Protein AF-A0A959JJP8-F1 (afdb_monomer)

Secondary structure (DSSP, 8-state):
-HHHHHHHHHHHHHHHHIIIIIIHHHHHTT--------------S------------TT--S-EEEEEEETTEEEEEEE--HHHHHHHHHHHHHH-

Foldseek 3Di:
DVVVVVVVVVVVVVVVVCVPPPVVVVVVVPDDDDPPPPPPPDDPPDDDDDDDDDPDCVPCQAFDWDWDCDPNDTDIDTDDHPVVVVVVVVVVVVVD

Radius of gyration: 28.68 Å; Cα contacts (8 Å, |Δi|>4): 43; chains: 1; bounding box: 46×50×67 Å

Structure (mmCIF, N/CA/C/O backbone):
data_AF-A0A959JJP8-F1
#
_entry.id   AF-A0A959JJP8-F1
#
loop_
_atom_site.group_PDB
_atom_site.id
_atom_site.type_symbol
_atom_site.label_atom_id
_atom_site.label_alt_id
_atom_site.label_comp_id
_atom_site.label_asym_id
_atom_site.label_entity_id
_atom_site.label_seq_id
_atom_site.pdbx_PDB_ins_code
_atom_site.Cartn_x
_atom_site.Cartn_y
_atom_site.Cartn_z
_atom_site.occupancy
_atom_site.B_iso_or_equiv
_atom_site.auth_seq_id
_atom_site.auth_comp_id
_atom_site.auth_asym_id
_atom_site.auth_atom_id
_atom_site.pdbx_PDB_model_num
ATOM 1 N N . MET A 1 1 ? 5.017 30.650 26.439 1.00 55.84 1 MET A N 1
ATOM 2 C CA . MET A 1 1 ? 5.070 29.249 25.952 1.00 55.84 1 MET A CA 1
ATOM 3 C C . MET A 1 1 ? 5.345 28.212 27.049 1.00 55.84 1 MET A C 1
ATOM 5 O O . MET A 1 1 ? 4.624 27.224 27.087 1.00 55.84 1 MET A O 1
ATOM 9 N N . GLY A 1 2 ? 6.337 28.372 27.942 1.00 64.50 2 GLY A N 1
ATOM 10 C CA . GLY A 1 2 ? 6.591 27.393 29.027 1.00 64.50 2 GLY A CA 1
ATOM 11 C C . GLY A 1 2 ? 5.705 27.542 30.279 1.00 64.50 2 GLY A C 1
ATOM 12 O O . GLY A 1 2 ? 5.361 26.549 30.919 1.00 64.50 2 GLY A O 1
ATOM 13 N N . GLN A 1 3 ? 5.311 28.775 30.616 1.00 68.00 3 GLN A N 1
ATOM 14 C CA . GLN A 1 3 ? 4.450 29.079 31.770 1.00 68.00 3 GLN A CA 1
ATOM 15 C C . GLN A 1 3 ? 3.005 28.602 31.542 1.00 68.00 3 GLN A C 1
ATOM 17 O O . GLN A 1 3 ? 2.400 28.021 32.438 1.00 68.00 3 GLN A O 1
ATOM 22 N N . ASP A 1 4 ? 2.503 28.753 30.314 1.00 77.00 4 ASP A N 1
ATOM 23 C CA . ASP A 1 4 ? 1.120 28.439 29.926 1.00 77.00 4 ASP A CA 1
ATOM 24 C C . ASP A 1 4 ? 0.809 26.943 30.068 1.00 77.00 4 ASP A C 1
ATOM 26 O O . ASP A 1 4 ? -0.227 26.555 30.603 1.00 77.00 4 ASP A O 1
ATOM 30 N N . ARG A 1 5 ? 1.768 26.085 29.694 1.00 80.88 5 ARG A N 1
ATOM 31 C CA . ARG A 1 5 ? 1.671 24.625 29.853 1.00 80.88 5 ARG A CA 1
ATOM 32 C C . ARG A 1 5 ? 1.649 24.192 31.318 1.00 80.88 5 ARG A C 1
ATOM 34 O O . ARG A 1 5 ? 0.877 23.315 31.690 1.00 80.88 5 ARG A O 1
ATOM 41 N N . ARG A 1 6 ? 2.478 24.813 32.164 1.00 80.88 6 ARG A N 1
ATOM 42 C CA . ARG A 1 6 ? 2.498 24.519 33.606 1.00 80.88 6 ARG A CA 1
ATOM 43 C C . ARG A 1 6 ? 1.216 24.975 34.294 1.00 80.88 6 ARG A C 1
ATOM 45 O O . ARG A 1 6 ? 0.733 24.276 35.177 1.00 80.88 6 ARG A O 1
ATOM 52 N N . ASN A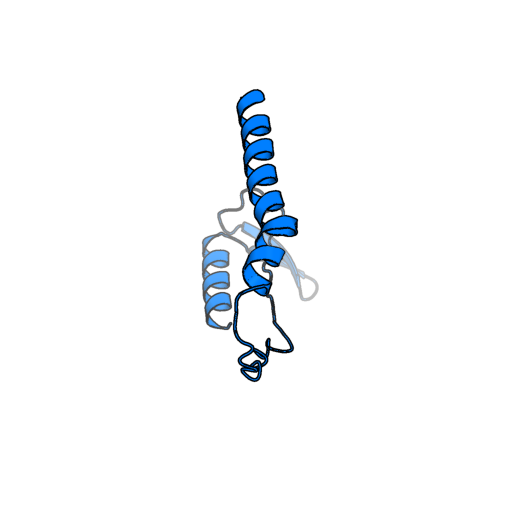 1 7 ? 0.657 26.106 33.877 1.00 76.56 7 ASN A N 1
ATOM 53 C CA . ASN A 1 7 ? -0.608 26.606 34.408 1.00 76.56 7 ASN A CA 1
ATOM 54 C C . ASN A 1 7 ? -1.786 25.712 33.996 1.00 76.56 7 ASN A C 1
ATOM 56 O O . ASN A 1 7 ? -2.638 25.423 34.830 1.00 76.56 7 ASN A O 1
ATOM 60 N N . PHE A 1 8 ? -1.775 25.195 32.764 1.00 81.12 8 PHE A N 1
ATOM 61 C CA . PHE A 1 8 ? -2.760 24.221 32.291 1.00 81.12 8 PHE A CA 1
ATOM 62 C C . PHE A 1 8 ? -2.707 22.890 33.060 1.00 81.12 8 PHE A C 1
ATOM 64 O O . PHE A 1 8 ? -3.736 22.373 33.478 1.00 81.12 8 PHE A O 1
ATOM 71 N N . ILE A 1 9 ? -1.513 22.343 33.315 1.00 80.25 9 ILE A N 1
ATOM 72 C CA . ILE A 1 9 ? -1.391 21.099 34.097 1.00 80.25 9 ILE A CA 1
ATOM 73 C C . ILE A 1 9 ? -1.872 21.319 35.537 1.00 80.25 9 ILE A C 1
ATOM 75 O O . ILE A 1 9 ? -2.588 20.484 36.081 1.00 80.25 9 ILE A O 1
ATOM 79 N N . LYS A 1 10 ? -1.543 22.464 36.149 1.00 76.19 10 LYS A N 1
ATOM 80 C CA . LYS A 1 10 ? -2.019 22.801 37.498 1.00 76.19 10 LYS A CA 1
ATOM 81 C C . LYS A 1 10 ? -3.545 22.918 37.568 1.00 76.19 10 LYS A C 1
ATOM 83 O O . LYS A 1 10 ? -4.127 22.446 38.541 1.00 76.19 10 LYS A O 1
ATOM 88 N N . SER A 1 11 ? -4.192 23.509 36.560 1.00 70.38 11 SER A N 1
ATOM 89 C CA . SER A 1 11 ? -5.653 23.645 36.544 1.00 70.38 11 SER A CA 1
ATOM 90 C C . SER A 1 11 ? -6.363 22.308 36.317 1.00 70.38 11 SER A C 1
ATOM 92 O O . SER A 1 11 ? -7.307 22.001 37.043 1.00 70.38 11 SER A O 1
ATOM 94 N N . VAL A 1 12 ? -5.880 21.475 35.388 1.00 70.62 12 VAL A N 1
ATOM 95 C CA . VAL A 1 12 ? -6.438 20.133 35.137 1.00 70.62 12 VAL A CA 1
ATOM 96 C C . VAL A 1 12 ? -6.295 19.232 36.371 1.00 70.62 12 VAL A C 1
ATOM 98 O O . VAL A 1 12 ? -7.247 18.546 36.741 1.00 70.62 12 VAL A O 1
ATOM 101 N N . SER A 1 13 ? -5.155 19.282 37.069 1.00 64.75 13 SER A N 1
ATOM 102 C CA . SER A 1 13 ? -4.938 18.494 38.291 1.00 64.75 13 SER A CA 1
ATOM 103 C C . SER A 1 13 ? -5.829 18.925 39.464 1.00 64.75 13 SER A C 1
ATOM 105 O O . SER A 1 13 ? -6.297 18.071 40.214 1.00 64.75 13 SER A O 1
ATOM 107 N N . ALA A 1 14 ? -6.102 20.226 39.626 1.00 63.16 14 ALA A N 1
ATOM 108 C CA . ALA A 1 14 ? -6.965 20.724 40.703 1.00 63.16 14 ALA A CA 1
ATOM 109 C C . ALA A 1 14 ? -8.435 20.302 40.522 1.00 63.16 14 ALA A C 1
ATOM 111 O O . ALA A 1 14 ? -9.083 19.912 41.491 1.00 63.16 14 ALA A O 1
ATOM 112 N N . VAL A 1 15 ? -8.940 20.318 39.283 1.00 62.16 15 VAL A N 1
ATOM 113 C CA . VAL A 1 15 ? -10.307 19.870 38.956 1.00 62.16 15 VAL A CA 1
ATOM 114 C C . VAL A 1 15 ? -10.462 18.354 39.132 1.00 62.16 15 VAL A C 1
ATOM 116 O O . VAL A 1 15 ? -11.500 17.889 39.593 1.00 62.16 15 VAL A O 1
ATOM 119 N N . GLY A 1 16 ? -9.426 17.569 38.823 1.00 59.03 16 GLY A N 1
ATOM 120 C CA . GLY A 1 16 ? -9.443 16.121 39.058 1.00 59.03 16 GLY A CA 1
ATOM 121 C C . GLY A 1 16 ? -9.443 15.746 40.546 1.00 59.03 16 GLY A C 1
ATOM 122 O O . GLY A 1 16 ? -10.129 14.809 40.953 1.00 59.03 16 GLY A O 1
ATOM 123 N N . ALA A 1 17 ? -8.718 16.497 41.380 1.00 57.97 17 ALA A N 1
ATOM 124 C CA . ALA A 1 17 ? -8.598 16.210 42.811 1.00 57.97 17 ALA A CA 1
ATOM 125 C C . ALA A 1 17 ? -9.879 16.520 43.610 1.00 57.97 17 ALA A C 1
ATOM 127 O O . ALA A 1 17 ? -10.198 15.801 44.559 1.00 57.97 17 ALA A O 1
ATOM 128 N N . THR A 1 18 ? -10.648 17.544 43.222 1.00 53.88 18 THR A N 1
ATOM 129 C CA . THR A 1 18 ? -11.923 17.874 43.885 1.00 53.88 18 THR A CA 1
ATOM 130 C C . THR A 1 18 ? -13.002 16.818 43.631 1.00 53.88 18 THR A C 1
ATOM 132 O O . THR A 1 18 ? -13.783 16.510 44.533 1.00 53.88 18 THR A O 1
ATOM 135 N N . ILE A 1 19 ? -12.996 16.190 42.452 1.00 56.06 19 ILE A N 1
ATOM 136 C CA . ILE A 1 19 ? -13.907 15.088 42.108 1.00 56.06 19 ILE A CA 1
ATOM 137 C C . ILE A 1 19 ? -13.460 13.769 42.768 1.00 56.06 19 ILE A C 1
ATOM 139 O O . ILE A 1 19 ? -14.304 12.990 43.204 1.00 56.06 19 ILE A O 1
ATOM 143 N N . GLY A 1 20 ? -12.148 13.533 42.895 1.00 56.41 20 GLY A N 1
ATOM 144 C CA . GLY A 1 20 ? -11.597 12.239 43.313 1.00 56.41 20 GLY A CA 1
ATOM 145 C C . GLY A 1 20 ? -11.663 11.898 44.808 1.00 56.41 20 GLY A C 1
ATOM 146 O O . GLY A 1 20 ? -11.707 10.717 45.132 1.00 56.41 20 GLY A O 1
ATOM 147 N N . VAL A 1 21 ? -11.659 12.878 45.725 1.00 55.84 21 VAL A N 1
ATOM 148 C CA . VAL A 1 21 ? -11.600 12.583 47.182 1.00 55.84 21 VAL A CA 1
ATOM 149 C C . VAL A 1 21 ? -12.687 13.294 48.003 1.00 55.84 21 VAL A C 1
ATOM 151 O O . VAL A 1 21 ? -13.145 12.748 49.002 1.00 55.84 21 VAL A O 1
ATOM 154 N N . GLY A 1 22 ? -13.163 14.474 47.585 1.00 51.31 22 GLY A N 1
ATOM 155 C CA . GLY A 1 22 ? -14.190 15.236 48.321 1.00 51.31 22 GLY A CA 1
ATOM 156 C C . GLY A 1 22 ? -15.613 15.117 47.762 1.00 51.31 22 GLY A C 1
ATOM 157 O O . GLY A 1 22 ? -16.572 15.055 48.530 1.00 51.31 22 GLY A O 1
ATOM 158 N N . GLY A 1 23 ? -15.762 15.055 46.433 1.00 52.84 23 GLY A N 1
ATOM 159 C CA . GLY A 1 23 ? -17.075 15.049 45.770 1.00 52.84 23 GLY A CA 1
ATOM 160 C C . GLY A 1 23 ? -17.889 13.773 46.001 1.00 52.84 23 GLY A C 1
ATOM 161 O O . GLY A 1 23 ? -19.102 13.833 46.177 1.00 52.84 23 GLY A O 1
ATOM 162 N N . ILE A 1 24 ? -17.220 12.622 46.085 1.00 53.56 24 ILE A N 1
ATOM 163 C CA . ILE A 1 24 ? -17.863 11.327 46.350 1.00 53.56 24 ILE A CA 1
ATOM 164 C C . ILE A 1 24 ? -18.445 11.226 47.767 1.00 53.56 24 ILE A C 1
ATOM 166 O O . ILE A 1 24 ? -19.505 10.635 47.938 1.00 53.56 24 ILE A O 1
ATOM 170 N N . SER A 1 25 ? -17.829 11.853 48.774 1.00 50.84 25 SER A N 1
ATOM 171 C CA . SER A 1 25 ? -18.328 11.779 50.158 1.00 50.84 25 SER A CA 1
ATOM 172 C C . SER A 1 25 ? -19.638 12.561 50.348 1.00 50.84 25 SER A C 1
ATOM 174 O O . SER A 1 25 ? -20.540 12.115 51.053 1.00 50.84 25 SER A O 1
ATOM 176 N N . GLN A 1 26 ? -19.797 13.694 49.650 1.00 52.38 26 GLN A N 1
ATOM 177 C CA . GLN A 1 26 ? -21.031 14.491 49.703 1.00 52.38 26 GLN A CA 1
ATOM 178 C C . GLN A 1 26 ? -22.151 13.941 48.806 1.00 52.38 26 GLN A C 1
ATOM 180 O O . GLN A 1 26 ? -23.324 14.119 49.124 1.00 52.38 26 GLN A O 1
ATOM 185 N N . LEU A 1 27 ? -21.810 13.245 47.715 1.00 52.88 27 LEU A N 1
ATOM 186 C CA . LEU A 1 27 ? -22.794 12.651 46.803 1.00 52.88 27 LEU A CA 1
ATOM 187 C C . LEU A 1 27 ? -23.389 11.338 47.349 1.00 52.88 27 LEU A C 1
ATOM 189 O O . LEU A 1 27 ? -24.563 11.044 47.122 1.00 52.88 27 LEU A O 1
ATOM 193 N N . VAL A 1 28 ? -22.597 10.570 48.106 1.00 56.41 28 VAL A N 1
ATOM 194 C CA . VAL A 1 28 ? -23.018 9.295 48.716 1.00 56.41 28 VAL A CA 1
ATOM 195 C C . VAL A 1 28 ? -23.864 9.507 49.979 1.00 56.41 28 VAL A C 1
ATOM 197 O O . VAL A 1 28 ? -24.740 8.696 50.262 1.00 56.41 28 VAL A O 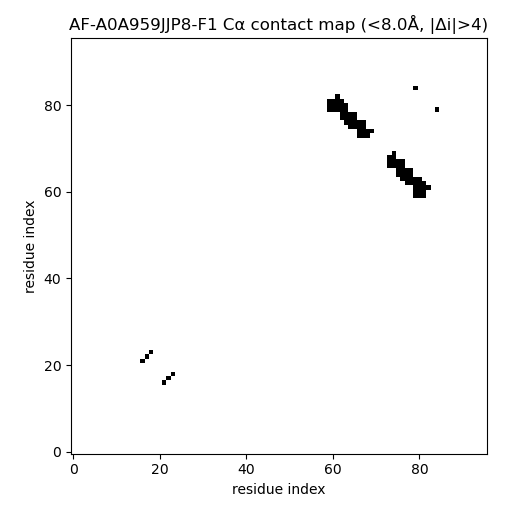1
ATOM 200 N N . ALA A 1 29 ? -23.674 10.606 50.714 1.00 53.91 29 ALA A N 1
ATOM 201 C CA . ALA A 1 29 ? -24.375 10.838 51.980 1.00 53.91 29 ALA A CA 1
ATOM 202 C C . ALA A 1 29 ? -25.882 11.153 51.844 1.00 53.91 29 ALA A C 1
ATOM 204 O O . ALA A 1 29 ? -26.597 11.055 52.837 1.00 53.91 29 ALA A O 1
ATOM 205 N N . ASN A 1 30 ? -26.374 11.520 50.650 1.00 51.12 30 ASN A N 1
ATOM 206 C CA . ASN A 1 30 ? -27.726 12.079 50.482 1.00 51.12 30 ASN A CA 1
ATOM 207 C C . ASN A 1 30 ? -28.624 11.378 49.446 1.00 51.12 30 ASN A C 1
ATOM 209 O O . ASN A 1 30 ? -29.689 11.902 49.123 1.00 51.12 30 ASN A O 1
ATOM 213 N N . SER A 1 31 ? -28.237 10.210 48.924 1.00 43.62 31 SER A N 1
ATOM 214 C CA . SER A 1 31 ? -29.050 9.499 47.925 1.00 43.62 31 SER A CA 1
ATOM 215 C C . SER A 1 31 ? -29.755 8.283 48.545 1.00 43.62 31 SER A C 1
ATOM 217 O O . SER A 1 31 ? -29.071 7.400 49.067 1.00 43.62 31 SER A O 1
ATOM 219 N N . PRO A 1 32 ? -31.103 8.201 48.510 1.00 44.41 32 PRO A N 1
ATOM 220 C CA . PRO A 1 32 ? -31.826 7.021 48.968 1.00 44.41 32 PRO A CA 1
ATOM 221 C C . PRO A 1 32 ? -31.469 5.831 48.074 1.00 44.41 32 PRO A C 1
ATOM 223 O O . PRO A 1 32 ? -31.504 5.921 46.848 1.00 44.41 32 PRO A O 1
ATOM 226 N N . VAL A 1 33 ? -31.096 4.721 48.707 1.00 50.69 33 VAL A N 1
ATOM 227 C CA . VAL A 1 33 ? -30.683 3.474 48.060 1.00 50.69 33 VAL A CA 1
ATOM 228 C C . VAL A 1 33 ? -31.834 2.930 47.212 1.00 50.69 33 VAL A C 1
ATOM 230 O O . VAL A 1 33 ? -32.751 2.286 47.716 1.00 50.69 33 VAL A O 1
ATOM 233 N N . GLN A 1 34 ? -31.775 3.181 45.909 1.00 45.53 34 GLN A N 1
ATOM 234 C CA . GLN A 1 34 ? -32.492 2.414 44.902 1.00 45.53 34 GLN A CA 1
ATOM 235 C C . GLN A 1 34 ? -31.501 1.404 44.347 1.00 45.53 34 GLN A C 1
ATOM 237 O O . GLN A 1 34 ? -30.560 1.741 43.633 1.00 45.53 34 GLN A O 1
ATOM 242 N N . HIS A 1 35 ? -31.698 0.157 44.760 1.00 45.50 35 HIS A N 1
ATOM 243 C CA . HIS A 1 35 ? -30.994 -1.007 44.252 1.00 45.50 35 HIS A CA 1
ATOM 244 C C . HIS A 1 35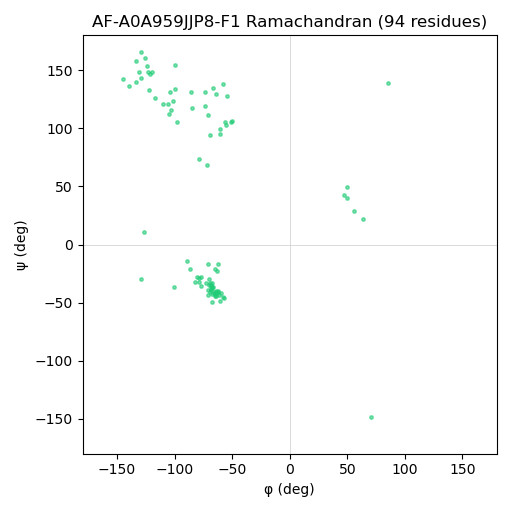 ? -31.513 -1.285 42.832 1.00 45.50 35 HIS A C 1
ATOM 246 O O . HIS A 1 35 ? -32.260 -2.233 42.602 1.00 45.50 35 HIS A O 1
ATOM 252 N N . ASP A 1 36 ? -31.191 -0.396 41.893 1.00 44.22 36 ASP A N 1
ATOM 253 C CA . ASP A 1 36 ? -31.430 -0.646 40.482 1.00 44.22 36 ASP A CA 1
ATOM 254 C C . ASP A 1 36 ? -30.431 -1.722 40.069 1.00 44.22 36 ASP A C 1
ATOM 256 O O . ASP A 1 36 ? -29.212 -1.538 40.148 1.00 44.22 36 ASP A O 1
ATOM 260 N N . LEU A 1 37 ? -30.961 -2.906 39.775 1.00 49.25 37 LEU A N 1
ATOM 261 C CA . LEU A 1 37 ? -30.193 -4.058 39.341 1.00 49.25 37 LEU A CA 1
ATOM 262 C C . LEU A 1 37 ? -29.405 -3.626 38.112 1.00 49.25 37 LEU A C 1
ATOM 264 O O . LEU A 1 37 ? -29.972 -3.435 37.038 1.00 49.25 37 LEU A O 1
ATOM 268 N N . MET A 1 38 ? -28.102 -3.420 38.308 1.00 46.25 38 MET A N 1
ATOM 269 C CA . MET A 1 38 ? -27.167 -3.032 37.266 1.00 46.25 38 MET A CA 1
ATOM 270 C C . MET A 1 38 ? -27.351 -3.991 36.095 1.00 46.25 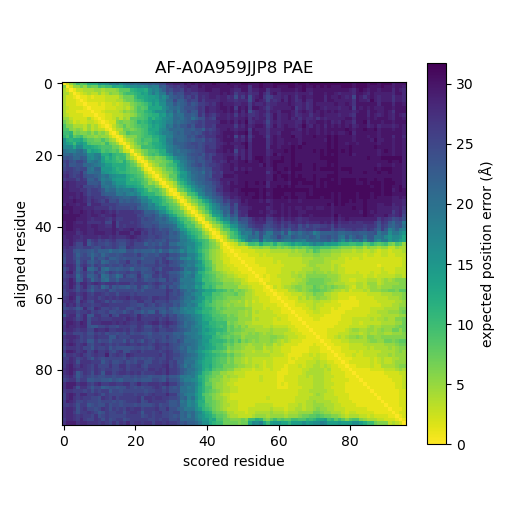38 MET A C 1
ATOM 272 O O . MET A 1 38 ? -26.941 -5.148 36.156 1.00 46.25 38 MET A O 1
ATOM 276 N N . SER A 1 39 ? -27.978 -3.501 35.027 1.00 50.84 39 SER A N 1
ATOM 277 C CA . SER A 1 39 ? -27.879 -4.117 33.716 1.00 50.84 39 SER A CA 1
ATOM 278 C C . SER A 1 39 ? -26.402 -4.074 33.353 1.00 50.84 39 SER A C 1
ATOM 280 O O . SER A 1 39 ? -25.901 -3.052 32.882 1.00 50.84 39 SER A O 1
ATOM 282 N N . GLU A 1 40 ? -25.697 -5.167 33.638 1.00 60.22 40 GLU A N 1
ATOM 283 C CA . GLU A 1 40 ? -24.325 -5.406 33.224 1.00 60.22 40 GLU A CA 1
ATOM 284 C C . GLU A 1 40 ? -24.272 -5.154 31.719 1.00 60.22 40 GLU A C 1
ATOM 286 O O . GLU A 1 40 ? -24.851 -5.887 30.915 1.00 60.22 40 GLU A O 1
ATOM 291 N N . LYS A 1 41 ? -23.683 -4.022 31.328 1.00 57.06 41 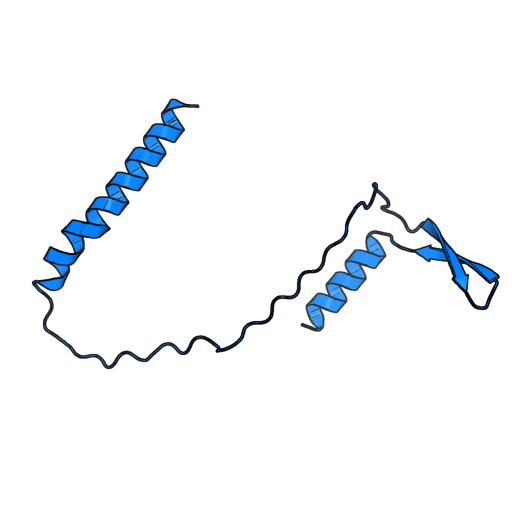LYS A N 1
ATOM 292 C CA . LYS A 1 41 ? -23.536 -3.681 29.922 1.00 57.06 41 LYS A CA 1
ATOM 293 C C . LYS A 1 41 ? -22.525 -4.675 29.372 1.00 57.06 41 LYS A C 1
ATOM 295 O O . LYS A 1 41 ? -21.327 -4.469 29.526 1.00 57.06 41 LYS A O 1
ATOM 300 N N . ALA A 1 42 ? -23.024 -5.771 28.807 1.00 61.41 42 ALA A N 1
ATOM 301 C CA . ALA A 1 42 ? -22.219 -6.819 28.210 1.00 61.41 42 ALA A CA 1
ATOM 302 C C . ALA A 1 42 ? -21.312 -6.185 27.151 1.00 61.41 42 ALA A C 1
ATOM 304 O O . ALA A 1 42 ? -21.758 -5.801 26.066 1.00 61.41 42 ALA A O 1
ATOM 305 N N . TYR A 1 43 ? -20.039 -6.003 27.494 1.00 66.69 43 TYR A N 1
ATOM 306 C CA . TYR A 1 43 ? -19.025 -5.679 26.509 1.00 66.69 43 TYR A CA 1
ATOM 307 C C . TYR A 1 43 ? -18.888 -6.909 25.612 1.00 66.69 43 TYR A C 1
ATOM 309 O O . TYR A 1 43 ? -18.865 -8.027 26.136 1.00 66.69 43 TYR A O 1
ATOM 317 N N . PRO A 1 44 ? -18.839 -6.749 24.278 1.00 71.69 44 PRO A N 1
ATOM 318 C CA . PRO A 1 44 ? -18.577 -7.886 23.412 1.00 71.69 44 PRO A CA 1
ATOM 319 C C . PRO A 1 44 ? -17.279 -8.553 23.876 1.00 71.69 44 PRO A C 1
ATOM 321 O O . PRO A 1 44 ? -16.270 -7.876 24.077 1.00 71.69 44 PRO A O 1
ATOM 324 N N . SER A 1 45 ? -17.335 -9.867 24.100 1.00 75.75 45 SER A N 1
ATOM 325 C CA . SER A 1 45 ? -16.242 -10.651 24.687 1.00 75.75 45 SER A CA 1
ATOM 326 C C . SER A 1 45 ? -14.972 -10.636 23.833 1.00 75.75 45 SER A C 1
ATOM 328 O O . SER A 1 45 ? -13.895 -10.952 24.328 1.00 75.75 45 SER A O 1
ATOM 330 N N . GLU A 1 46 ? -15.092 -10.251 22.560 1.00 84.81 46 GLU A N 1
ATOM 331 C CA . GLU A 1 46 ? -14.013 -10.196 21.582 1.00 84.81 46 GLU A CA 1
ATOM 332 C C . GLU A 1 46 ? -14.215 -9.001 20.637 1.00 84.81 46 GLU A C 1
ATOM 334 O O . GLU A 1 46 ? -15.340 -8.677 20.247 1.00 84.81 46 GLU A O 1
ATOM 339 N N . PHE A 1 47 ? -13.117 -8.344 20.250 1.00 87.31 47 PHE A N 1
ATOM 340 C CA . PHE A 1 47 ? -13.113 -7.298 19.227 1.00 87.31 47 PHE A CA 1
ATOM 341 C C . PHE A 1 47 ? -11.962 -7.526 18.242 1.00 87.31 47 PHE A C 1
ATOM 343 O O . PHE A 1 47 ? -10.856 -7.893 18.635 1.00 87.31 47 PHE A O 1
ATOM 350 N N . GLU A 1 48 ? -12.216 -7.302 16.951 1.00 88.81 48 GLU A N 1
ATOM 351 C CA . GLU A 1 48 ? -11.217 -7.471 15.892 1.00 88.81 48 GLU A CA 1
ATOM 352 C C . GLU A 1 48 ? -10.698 -6.104 15.420 1.00 88.81 48 GLU A C 1
ATOM 354 O O . GLU A 1 48 ? -11.478 -5.216 15.071 1.00 88.81 48 GLU A O 1
ATOM 359 N N . VAL A 1 49 ? -9.372 -5.942 15.339 1.00 91.94 49 VAL A N 1
ATOM 360 C CA . VAL A 1 49 ? -8.728 -4.772 14.719 1.00 91.94 49 VAL A CA 1
ATOM 361 C C . VAL A 1 49 ? -7.913 -5.218 13.518 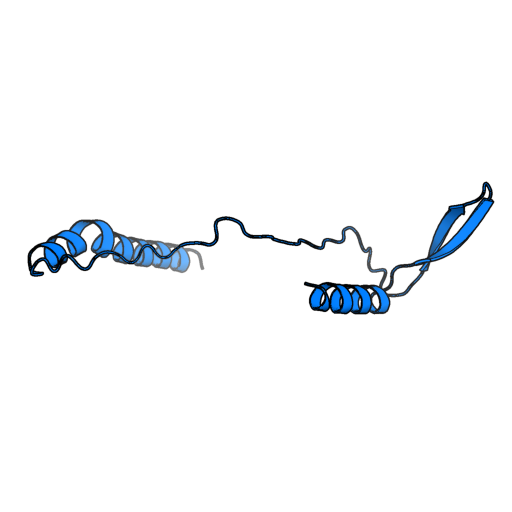1.00 91.94 49 VAL A C 1
ATOM 363 O O . VAL A 1 49 ? -7.025 -6.057 13.627 1.00 91.94 49 VAL A O 1
ATOM 366 N N . THR A 1 50 ? -8.172 -4.612 12.361 1.00 93.69 50 THR A N 1
ATOM 367 C CA . THR A 1 50 ? -7.348 -4.796 11.161 1.00 93.69 50 THR A CA 1
ATOM 368 C C . THR A 1 50 ? -6.446 -3.582 10.958 1.00 93.69 50 THR A C 1
ATOM 370 O O . THR A 1 50 ? -6.929 -2.487 10.673 1.00 93.69 50 THR A O 1
ATOM 373 N N . ILE A 1 51 ? -5.130 -3.783 11.046 1.00 94.94 51 ILE A N 1
ATOM 374 C CA . ILE A 1 51 ? -4.123 -2.753 10.765 1.00 94.94 51 ILE A CA 1
ATOM 375 C C . ILE A 1 51 ? -3.548 -3.002 9.370 1.00 94.94 51 ILE A C 1
ATOM 377 O O . ILE A 1 51 ? -3.036 -4.081 9.081 1.00 94.94 51 ILE A O 1
ATOM 381 N N . LEU A 1 52 ? -3.636 -2.001 8.492 1.00 95.19 52 LEU A N 1
ATOM 382 C CA . LEU A 1 52 ? -3.004 -2.018 7.173 1.00 95.19 52 LEU A CA 1
ATOM 383 C C . LEU A 1 52 ? -1.854 -1.013 7.179 1.00 95.19 52 LEU A C 1
ATOM 385 O O . LEU A 1 52 ? -2.084 0.174 7.403 1.00 95.19 52 LEU A O 1
ATOM 389 N N . GLN A 1 53 ? -0.637 -1.487 6.922 1.00 95.75 53 GLN A N 1
ATOM 390 C CA . GLN A 1 53 ? 0.581 -0.685 6.993 1.00 95.75 53 GLN A CA 1
ATOM 391 C C . GLN A 1 53 ? 1.409 -0.836 5.715 1.00 95.75 53 GLN A C 1
ATOM 393 O O . GLN A 1 53 ? 1.496 -1.915 5.133 1.00 95.75 53 GLN A O 1
ATOM 398 N N . THR A 1 54 ? 2.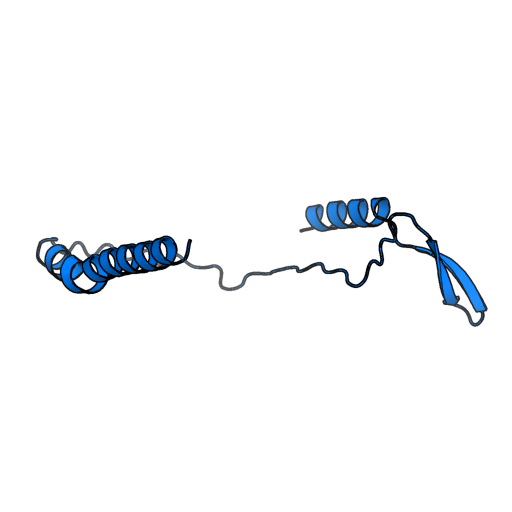036 0.262 5.306 1.00 93.56 54 THR A N 1
ATOM 399 C CA . THR A 1 54 ? 3.070 0.323 4.268 1.00 93.56 54 THR A CA 1
ATOM 400 C C . THR A 1 54 ? 4.319 0.944 4.876 1.00 93.56 54 THR A C 1
ATOM 402 O O . THR A 1 54 ? 4.195 1.823 5.729 1.00 93.56 54 THR A O 1
ATOM 405 N N . THR A 1 55 ? 5.503 0.555 4.421 1.00 95.19 55 THR A N 1
ATOM 406 C CA . THR A 1 55 ? 6.777 1.159 4.836 1.00 95.19 55 THR A CA 1
ATOM 407 C C . THR A 1 55 ? 7.536 1.642 3.605 1.00 95.19 55 THR A C 1
ATOM 409 O O . THR A 1 55 ? 7.303 1.139 2.508 1.00 95.19 55 THR A O 1
ATOM 412 N N . ASP A 1 56 ? 8.386 2.656 3.783 1.00 92.75 56 ASP A N 1
ATOM 413 C CA . ASP A 1 56 ? 9.433 3.023 2.818 1.00 92.75 56 ASP A CA 1
ATOM 414 C C . ASP A 1 56 ? 8.955 3.165 1.364 1.00 92.75 56 ASP A C 1
ATOM 416 O O . ASP A 1 56 ? 9.530 2.642 0.415 1.00 92.75 56 ASP A O 1
ATOM 420 N N . ILE A 1 57 ? 7.872 3.918 1.168 1.00 90.06 57 ILE A N 1
ATOM 421 C CA . ILE A 1 57 ? 7.284 4.133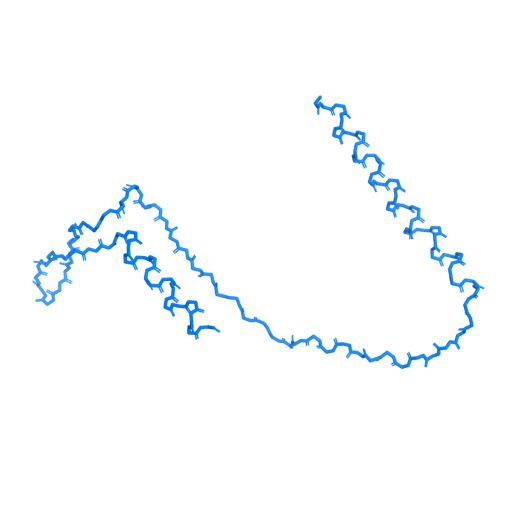 -0.163 1.00 90.06 57 ILE A CA 1
ATOM 422 C C . ILE A 1 57 ? 8.243 4.901 -1.094 1.00 90.06 57 ILE A C 1
ATOM 424 O O . ILE A 1 57 ? 8.090 4.856 -2.312 1.00 90.06 57 ILE A O 1
ATOM 428 N N . HIS A 1 58 ? 9.225 5.625 -0.541 1.00 93.12 58 HIS 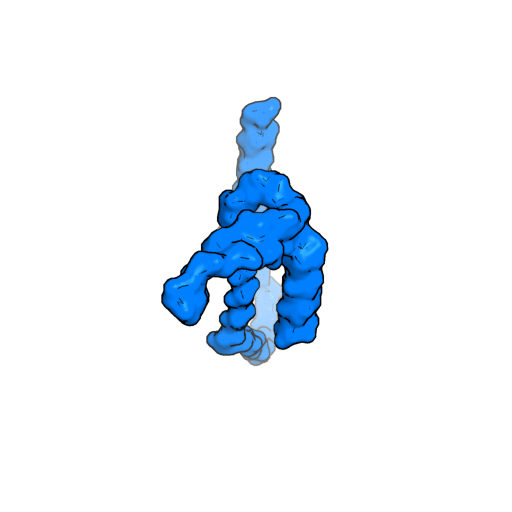A N 1
ATOM 429 C CA . HIS A 1 58 ? 10.252 6.357 -1.295 1.00 93.12 58 HIS A CA 1
ATOM 430 C C . HIS A 1 58 ? 9.689 7.206 -2.450 1.00 93.12 58 HIS A C 1
ATOM 432 O O . HIS A 1 58 ? 10.227 7.216 -3.556 1.00 93.12 58 HIS A O 1
ATOM 438 N N . CYS A 1 59 ? 8.571 7.898 -2.207 1.00 90.62 59 CYS A N 1
ATOM 439 C CA . CYS A 1 59 ? 7.889 8.735 -3.200 1.00 90.62 59 CYS A CA 1
ATOM 440 C C . CYS A 1 59 ? 7.510 8.003 -4.507 1.00 90.62 59 CYS A C 1
ATOM 442 O O . CYS A 1 59 ? 7.399 8.627 -5.562 1.00 90.62 59 CYS A O 1
ATOM 444 N N . GLN A 1 60 ? 7.262 6.690 -4.459 1.00 91.81 60 GLN A N 1
ATOM 445 C CA . GLN A 1 60 ? 6.818 5.896 -5.611 1.00 91.81 60 GLN A CA 1
ATOM 446 C C . GLN A 1 60 ? 5.316 6.089 -5.868 1.00 91.81 60 GLN A C 1
ATOM 448 O O . GLN A 1 60 ? 4.476 5.237 -5.576 1.00 91.81 60 GLN A O 1
ATOM 453 N N . ILE A 1 61 ? 4.977 7.264 -6.402 1.00 94.56 61 ILE A N 1
ATOM 454 C CA . ILE A 1 61 ? 3.594 7.684 -6.671 1.00 94.56 61 ILE A CA 1
ATOM 455 C C . ILE A 1 61 ? 2.984 6.867 -7.817 1.00 94.56 61 ILE A C 1
ATOM 457 O O . ILE A 1 61 ? 1.819 6.461 -7.749 1.00 94.56 61 ILE A O 1
ATOM 461 N N . HIS A 1 62 ? 3.771 6.620 -8.864 1.00 96.38 62 HIS A N 1
ATOM 462 C CA . HIS A 1 62 ? 3.353 5.898 -10.061 1.00 96.38 62 HIS A CA 1
ATOM 463 C C . HIS A 1 62 ? 3.822 4.440 -10.034 1.00 96.38 62 HIS A C 1
ATOM 465 O O . HIS A 1 62 ? 4.826 4.137 -9.386 1.00 96.38 62 HIS A O 1
ATOM 471 N N . PRO A 1 63 ? 3.125 3.536 -10.745 1.00 96.00 63 PRO A N 1
ATOM 472 C CA . PRO A 1 63 ? 3.607 2.177 -10.922 1.00 96.00 63 PRO A CA 1
ATOM 473 C C . PRO A 1 63 ? 4.984 2.161 -11.585 1.00 96.00 63 PRO A C 1
ATOM 475 O O . PRO A 1 63 ? 5.228 2.886 -12.552 1.00 96.00 63 PRO A O 1
ATOM 478 N N . LYS A 1 64 ? 5.865 1.300 -11.094 1.00 94.44 64 LYS A N 1
ATOM 479 C CA . LYS A 1 64 ? 7.224 1.110 -11.616 1.00 94.44 64 LYS A CA 1
ATOM 480 C C . LYS A 1 64 ? 7.451 -0.359 -11.937 1.00 94.44 64 LYS A C 1
ATOM 482 O O . LYS A 1 64 ? 6.708 -1.213 -11.456 1.00 94.44 64 LYS A O 1
ATOM 487 N N . ASP A 1 65 ? 8.450 -0.637 -12.765 1.00 95.88 65 ASP A N 1
ATOM 488 C CA . ASP A 1 65 ? 8.854 -2.018 -13.003 1.00 95.88 65 ASP A CA 1
ATOM 489 C C . ASP A 1 65 ? 9.599 -2.547 -11.784 1.00 95.88 65 ASP A C 1
ATOM 491 O O . ASP A 1 65 ? 10.522 -1.913 -11.271 1.00 95.88 65 ASP A O 1
ATOM 495 N N . GLU A 1 66 ? 9.193 -3.723 -11.336 1.00 94.62 66 GLU A N 1
ATOM 496 C CA . GLU A 1 66 ? 9.908 -4.513 -10.349 1.00 94.62 66 GLU A CA 1
ATOM 497 C C . GLU A 1 66 ? 10.260 -5.870 -10.947 1.00 94.62 66 GLU A C 1
ATOM 499 O O . GLU A 1 66 ? 9.537 -6.399 -11.796 1.00 94.62 66 GLU A O 1
ATOM 504 N N . LEU A 1 67 ? 11.407 -6.398 -10.524 1.00 96.50 67 LEU A N 1
ATOM 505 C CA . LEU A 1 67 ? 11.899 -7.702 -10.938 1.00 96.50 67 LEU A CA 1
ATOM 506 C C . LEU A 1 67 ? 11.302 -8.786 -10.040 1.00 96.50 67 LEU A C 1
ATOM 508 O O . LEU A 1 67 ? 11.407 -8.721 -8.818 1.00 96.50 67 LEU A O 1
ATOM 512 N N . PHE A 1 68 ? 10.772 -9.820 -10.675 1.00 97.31 68 PHE A N 1
ATOM 513 C CA . PHE A 1 68 ? 10.276 -11.040 -10.064 1.00 97.31 68 PHE A CA 1
ATOM 514 C C . PHE A 1 68 ? 11.070 -12.228 -10.606 1.00 97.31 68 PHE A C 1
ATOM 516 O O . PHE A 1 68 ? 11.526 -12.223 -11.751 1.00 97.31 68 PHE A O 1
ATOM 523 N N . TRP A 1 69 ? 11.239 -13.246 -9.770 1.00 97.31 69 TRP A N 1
ATOM 524 C CA . TRP A 1 69 ? 11.737 -14.549 -10.193 1.00 97.31 69 TRP A CA 1
ATOM 525 C C . TRP A 1 69 ? 10.561 -15.518 -10.228 1.00 97.31 69 TRP A C 1
ATOM 527 O O . TRP A 1 69 ? 9.985 -15.827 -9.186 1.00 97.31 69 TRP A O 1
ATOM 537 N N . GLU A 1 70 ? 10.178 -15.964 -11.420 1.00 96.81 70 GLU A N 1
ATOM 538 C CA . GLU A 1 70 ? 8.992 -16.791 -11.636 1.00 96.81 70 GLU A CA 1
ATOM 539 C C . GLU A 1 70 ? 9.304 -17.875 -12.660 1.00 96.81 70 GLU A C 1
ATOM 541 O O . GLU A 1 70 ? 9.931 -17.595 -13.674 1.00 96.81 70 GLU A O 1
ATOM 546 N N . ASN A 1 71 ? 8.867 -19.112 -12.408 1.00 96.44 71 ASN A N 1
ATOM 547 C CA . ASN A 1 71 ? 9.057 -20.241 -13.330 1.00 96.44 71 ASN A CA 1
ATOM 548 C C . ASN A 1 71 ? 10.510 -20.408 -13.821 1.00 96.44 71 ASN A C 1
ATOM 550 O O . ASN A 1 71 ? 10.744 -20.726 -14.981 1.00 96.44 71 ASN A O 1
ATOM 554 N N . ASN A 1 72 ? 11.480 -20.204 -12.924 1.00 97.12 72 ASN A N 1
ATOM 555 C CA . ASN A 1 72 ? 12.922 -20.221 -13.207 1.00 97.12 72 ASN A CA 1
ATOM 556 C C . ASN A 1 72 ? 13.421 -19.130 -14.170 1.00 97.12 72 ASN A C 1
ATOM 558 O O . ASN A 1 72 ? 14.510 -19.257 -14.728 1.00 97.12 72 ASN A O 1
ATOM 562 N N . GLU A 1 73 ? 12.678 -18.034 -14.315 1.00 97.38 73 GLU A N 1
ATOM 563 C CA . GLU A 1 73 ? 13.032 -16.920 -15.188 1.00 97.38 73 GLU A CA 1
ATOM 564 C C . GLU A 1 73 ? 12.862 -15.555 -14.502 1.00 97.38 73 GLU A C 1
ATOM 566 O O . GLU A 1 73 ? 12.130 -15.384 -13.523 1.00 97.38 73 GLU A O 1
ATOM 571 N N . LYS A 1 74 ? 13.571 -14.553 -15.035 1.00 97.56 74 LYS A N 1
ATOM 572 C CA . LYS A 1 74 ? 13.473 -13.150 -14.611 1.00 97.56 74 LYS A CA 1
ATOM 573 C C . LYS A 1 74 ? 12.310 -12.480 -15.341 1.00 97.56 74 LYS A C 1
ATOM 575 O O . LYS A 1 74 ? 12.368 -12.325 -16.557 1.00 97.56 74 LYS A O 1
ATOM 580 N N . VAL A 1 75 ? 11.302 -12.021 -14.604 1.00 97.69 75 VAL A N 1
ATOM 581 C CA . VAL A 1 75 ? 10.108 -11.358 -15.150 1.00 97.69 75 VAL A CA 1
ATOM 582 C C . VAL A 1 75 ? 9.972 -9.964 -14.548 1.00 97.69 75 VAL A C 1
ATOM 584 O O . VAL A 1 75 ? 10.063 -9.805 -13.337 1.00 97.69 75 VAL A O 1
ATOM 587 N N . TYR A 1 76 ? 9.717 -8.944 -15.368 1.00 97.19 76 TYR A N 1
ATOM 588 C CA . TYR A 1 76 ? 9.407 -7.598 -14.878 1.00 97.19 76 TYR A CA 1
ATOM 589 C C . TYR A 1 76 ? 7.902 -7.348 -14.897 1.00 97.19 76 TYR A C 1
ATOM 591 O O . TYR A 1 76 ? 7.230 -7.635 -15.888 1.00 97.19 76 TYR A O 1
ATOM 599 N N . ARG A 1 77 ? 7.364 -6.791 -13.809 1.00 95.69 77 ARG A N 1
ATOM 600 C CA . ARG A 1 77 ? 5.954 -6.384 -13.724 1.00 95.69 77 ARG A CA 1
ATOM 601 C C . ARG A 1 77 ? 5.829 -4.969 -13.194 1.00 95.69 77 ARG A C 1
ATOM 603 O O . ARG A 1 77 ? 6.606 -4.548 -12.341 1.00 95.69 77 ARG A O 1
ATOM 610 N N . LYS A 1 78 ? 4.788 -4.269 -13.646 1.00 94.88 78 LYS A N 1
ATOM 611 C CA . LYS A 1 78 ? 4.383 -2.989 -13.064 1.00 94.88 78 LYS A CA 1
ATOM 612 C C . LYS A 1 78 ? 3.722 -3.227 -11.712 1.00 94.88 78 LYS A C 1
ATOM 614 O O . LYS A 1 78 ? 2.673 -3.868 -11.646 1.00 94.88 78 LYS A O 1
ATOM 619 N N . THR A 1 79 ? 4.302 -2.678 -10.654 1.00 93.19 79 THR A N 1
ATOM 620 C CA . THR A 1 79 ? 3.779 -2.794 -9.289 1.00 93.19 79 THR A CA 1
ATOM 621 C C . THR A 1 79 ? 3.657 -1.441 -8.604 1.00 93.19 79 THR A C 1
ATOM 623 O O . THR A 1 79 ? 4.164 -0.419 -9.074 1.00 93.19 79 THR A O 1
ATOM 626 N N . GLY A 1 80 ? 2.928 -1.433 -7.487 1.00 92.88 80 GLY A N 1
ATOM 627 C CA . GLY A 1 80 ? 2.725 -0.247 -6.666 1.00 92.88 80 GLY A CA 1
ATOM 628 C C . GLY A 1 80 ? 1.835 0.808 -7.324 1.00 92.88 80 GLY A C 1
ATOM 629 O O . GLY A 1 80 ? 0.898 0.508 -8.066 1.00 92.88 80 GLY A O 1
ATOM 630 N N . GLY A 1 81 ? 2.115 2.068 -7.001 1.00 94.69 81 GLY A N 1
ATOM 631 C CA . GLY A 1 81 ? 1.339 3.217 -7.443 1.00 94.69 81 GLY A CA 1
ATOM 632 C C . GLY A 1 81 ? 0.127 3.525 -6.556 1.00 94.69 81 GLY A C 1
ATOM 633 O O . GLY A 1 81 ? -0.636 2.652 -6.128 1.00 94.69 81 GLY A O 1
ATOM 634 N N . TYR A 1 82 ? -0.089 4.815 -6.306 1.00 95.81 82 TYR A N 1
ATOM 635 C CA . TYR A 1 82 ? -1.076 5.287 -5.329 1.00 95.81 82 TYR A CA 1
ATOM 636 C C . TYR A 1 82 ? -2.517 5.044 -5.790 1.00 95.81 82 TYR A C 1
ATOM 638 O O . TYR A 1 82 ? -3.398 4.788 -4.969 1.00 95.81 82 TYR A O 1
ATOM 646 N N . ALA A 1 83 ? -2.767 5.052 -7.103 1.00 96.31 83 ALA A N 1
ATOM 647 C CA . ALA A 1 83 ? -4.073 4.708 -7.665 1.00 96.31 83 ALA A CA 1
ATOM 648 C C . ALA A 1 83 ? -4.458 3.246 -7.364 1.00 96.31 83 ALA A C 1
ATOM 650 O O . ALA A 1 83 ? -5.601 2.960 -6.985 1.00 96.31 83 ALA A O 1
ATOM 651 N N . HIS A 1 84 ? -3.489 2.329 -7.473 1.00 95.62 84 HIS A N 1
ATOM 652 C CA . HIS A 1 84 ? -3.691 0.921 -7.153 1.00 95.62 84 HIS A CA 1
ATOM 653 C C . HIS A 1 84 ? -3.926 0.731 -5.649 1.00 95.62 84 HIS A C 1
ATOM 655 O O . HIS A 1 84 ? -4.934 0.135 -5.260 1.00 95.62 84 HIS A O 1
ATOM 661 N N . LEU A 1 85 ? -3.067 1.316 -4.804 1.00 95.56 85 LEU A N 1
ATOM 662 C CA . LEU A 1 85 ? -3.202 1.258 -3.345 1.00 95.56 85 LEU A CA 1
ATOM 663 C C . LEU A 1 85 ? -4.554 1.818 -2.873 1.00 95.56 85 LEU A C 1
ATOM 665 O O . LEU A 1 85 ? -5.257 1.173 -2.098 1.00 95.56 85 LEU A O 1
ATOM 669 N N . SER A 1 86 ? -4.971 2.974 -3.395 1.00 96.31 86 SER A N 1
ATOM 670 C CA . SER A 1 86 ? -6.272 3.588 -3.091 1.00 96.31 86 SER A CA 1
ATOM 671 C C . SER A 1 86 ? -7.437 2.654 -3.427 1.00 96.31 86 SER A C 1
ATOM 673 O O . SER A 1 86 ? -8.351 2.460 -2.621 1.00 96.31 86 SER A O 1
ATOM 675 N N . THR A 1 87 ? -7.385 2.013 -4.595 1.00 97.25 87 THR A N 1
ATOM 676 C CA . THR A 1 87 ? -8.408 1.052 -5.022 1.00 97.25 87 THR A CA 1
ATOM 677 C C . THR A 1 87 ? -8.441 -0.176 -4.114 1.00 97.25 87 THR A C 1
ATOM 679 O O . THR A 1 87 ? -9.521 -0.612 -3.706 1.00 97.25 87 THR A O 1
ATOM 682 N N . TYR A 1 88 ? -7.276 -0.719 -3.759 1.00 95.62 88 TYR A N 1
ATOM 683 C CA . TYR A 1 88 ? -7.157 -1.849 -2.840 1.00 95.62 88 TYR A CA 1
ATOM 684 C C . TYR A 1 88 ? -7.737 -1.525 -1.457 1.00 95.62 88 TYR A C 1
ATOM 686 O O . TYR A 1 88 ? -8.581 -2.273 -0.959 1.00 95.62 88 TYR A O 1
ATOM 694 N N . LEU A 1 89 ? -7.368 -0.380 -0.873 1.00 96.00 89 LEU A N 1
ATOM 695 C CA . LEU A 1 89 ? -7.861 0.055 0.436 1.00 96.00 89 LEU A CA 1
ATOM 696 C C . LEU A 1 89 ? -9.380 0.248 0.433 1.00 96.00 89 LEU A C 1
ATOM 698 O O . LEU A 1 89 ? -10.058 -0.227 1.343 1.00 96.00 89 LEU A O 1
ATOM 702 N N . LYS A 1 90 ? -9.942 0.870 -0.613 1.00 96.56 90 LYS A N 1
ATOM 703 C CA . LYS A 1 90 ? -11.400 1.011 -0.771 1.00 96.56 90 LYS A CA 1
ATOM 704 C C . LYS A 1 90 ? -12.101 -0.346 -0.835 1.00 96.56 90 LYS A C 1
ATOM 706 O O . LYS A 1 90 ? -13.151 -0.515 -0.225 1.00 96.56 90 LYS A O 1
ATOM 711 N N . LYS A 1 91 ? -11.530 -1.322 -1.548 1.00 96.81 91 LYS A N 1
ATOM 712 C CA . LYS A 1 91 ? -12.079 -2.686 -1.622 1.00 96.81 91 LYS A CA 1
ATOM 713 C C . LYS A 1 91 ? -11.990 -3.410 -0.278 1.00 96.81 91 LYS A C 1
ATOM 715 O O . LYS A 1 91 ? -12.955 -4.058 0.109 1.00 96.81 91 LYS A O 1
ATOM 720 N N . LYS A 1 92 ? -10.867 -3.297 0.440 1.00 94.75 92 LYS A N 1
ATOM 721 C CA . LYS A 1 92 ? -10.696 -3.914 1.766 1.00 94.75 92 LYS A CA 1
ATOM 722 C C . LYS A 1 92 ? -11.646 -3.318 2.804 1.00 94.75 92 LYS A C 1
ATOM 724 O O . LYS A 1 92 ? -12.284 -4.089 3.506 1.00 94.75 92 LYS A O 1
ATOM 729 N N . LYS A 1 93 ? -11.823 -1.992 2.815 1.00 92.31 93 LYS A N 1
ATOM 730 C CA . LYS A 1 93 ? -12.782 -1.297 3.693 1.00 92.31 93 LYS A CA 1
ATOM 731 C C . LYS A 1 93 ? -14.250 -1.655 3.452 1.00 92.31 93 LYS A C 1
ATOM 733 O O . LYS A 1 93 ? -15.046 -1.425 4.337 1.00 92.31 93 LYS A O 1
ATOM 738 N N . LYS A 1 94 ? -14.619 -2.141 2.262 1.00 92.25 94 LYS A N 1
ATOM 739 C CA . LYS A 1 94 ? -15.995 -2.587 1.964 1.00 92.25 94 LYS A CA 1
ATOM 740 C C . LYS A 1 94 ? -16.260 -4.045 2.343 1.00 92.25 94 LYS A C 1
ATOM 742 O O . LYS A 1 94 ? -17.411 -4.452 2.392 1.00 92.25 94 LYS A O 1
ATOM 747 N N . LYS A 1 95 ? -15.202 -4.854 2.466 1.00 86.38 95 LYS A N 1
ATOM 748 C CA . LYS A 1 95 ? -15.291 -6.286 2.800 1.00 86.38 95 LYS A CA 1
ATOM 749 C C . LYS A 1 95 ? -15.256 -6.543 4.309 1.00 86.38 95 LYS A C 1
ATOM 751 O O . LYS A 1 95 ? -15.507 -7.671 4.717 1.00 86.38 95 LYS A O 1
ATOM 756 N N . LYS A 1 96 ? -14.859 -5.537 5.082 1.00 70.44 96 LYS A N 1
ATOM 757 C CA . LYS A 1 96 ? -14.974 -5.467 6.535 1.00 70.44 96 LYS A CA 1
ATOM 758 C C . LYS A 1 96 ? -16.164 -4.573 6.841 1.00 70.44 96 LYS A C 1
ATOM 760 O O . LYS A 1 96 ? -16.897 -4.915 7.784 1.00 70.44 96 LYS A O 1
#

pLDDT: mean 78.04, std 18.86, range [43.62, 97.69]

Sequence (96 aa):
MGQDRRNFIKSVSAVGATIGVGGISQLVANSPVQHDLMSEKAYPSEFEVTILQTTDIHCQIHPKDELFWENNEKVYRKTGGYAHLSTYLKKKKKKK

Mean predicted aligned error: 17.21 Å

Nearest PDB structures (foldseek):
  6ue8-assembly1_D  TM=4.159E-01  e=8.573E+00  Homo sapiens

Solvent-accessible surface area (backbone atoms only — not comparable to full-atom values): 6366 Å² total; per-residue (Å²): 120,73,64,59,55,54,52,51,54,53,52,56,52,53,60,52,50,49,56,72,70,56,43,56,62,65,60,63,76,74,58,82,88,71,86,69,79,75,76,74,78,78,68,75,93,70,86,88,82,87,86,87,86,86,73,88,63,80,84,52,57,59,60,41,79,43,85,43,82,51,97,92,38,85,43,77,43,79,42,74,17,51,72,52,53,52,53,50,51,56,53,54,65,71,77,105